Protein AF-A0ABC9WXP1-F1 (afdb_monomer)

Mean predicted aligned error: 9.61 Å

Foldseek 3Di:
DDDDPVSLVVVLVVVVVVPPPPPPPPVPDPPPPPPDDDDPDPPDQDQQDLVVQLVLLLPDDQVDDAWPVRDGSVVSNVCSVVVSVVLSVQLSVCSVVVDHPPLQVDWDWDWAAADDDPSDSVRTDTDTRGHPSSVSSD

Structure (mmCIF, N/CA/C/O backbone):
data_AF-A0ABC9WXP1-F1
#
_entry.id   AF-A0ABC9WXP1-F1
#
loop_
_atom_site.group_PDB
_atom_site.id
_atom_site.type_symbol
_atom_site.label_atom_id
_atom_site.label_alt_id
_atom_site.label_comp_id
_atom_site.label_asym_id
_atom_site.label_entity_id
_atom_site.label_seq_id
_atom_site.pdbx_PDB_ins_code
_atom_site.Cartn_x
_atom_site.Cartn_y
_atom_site.Cartn_z
_atom_site.occupancy
_atom_site.B_iso_or_equiv
_atom_site.auth_seq_id
_atom_site.auth_comp_id
_atom_site.auth_asym_id
_atom_site.auth_atom_id
_atom_site.pdbx_PDB_model_num
ATOM 1 N N . MET A 1 1 ? 14.759 -2.117 -29.543 1.00 69.38 1 MET A N 1
ATOM 2 C CA . MET A 1 1 ? 14.359 -1.109 -28.537 1.00 69.38 1 MET A CA 1
ATOM 3 C C . MET A 1 1 ? 12.845 -1.112 -28.439 1.00 69.38 1 MET A C 1
ATOM 5 O O . MET A 1 1 ? 12.204 -1.146 -29.482 1.00 69.38 1 MET A O 1
ATOM 9 N N . ALA A 1 2 ? 12.292 -1.128 -27.226 1.00 79.56 2 ALA A N 1
ATOM 10 C CA . ALA A 1 2 ? 10.856 -0.956 -27.013 1.00 79.56 2 ALA A CA 1
ATOM 11 C C . ALA A 1 2 ? 10.477 0.493 -27.334 1.00 79.56 2 ALA A C 1
ATOM 13 O O . ALA A 1 2 ? 11.119 1.422 -26.844 1.00 79.56 2 ALA A O 1
ATOM 14 N N . THR A 1 3 ? 9.464 0.697 -28.171 1.00 85.56 3 THR A N 1
ATOM 15 C CA . THR A 1 3 ? 9.102 2.048 -28.640 1.00 85.56 3 THR A CA 1
ATOM 16 C C . THR A 1 3 ? 7.767 2.500 -28.070 1.00 85.56 3 THR A C 1
ATOM 18 O O . THR A 1 3 ? 7.613 3.676 -27.731 1.00 85.56 3 THR A O 1
ATOM 21 N N . LYS A 1 4 ? 6.842 1.558 -27.863 1.00 92.94 4 LYS A N 1
ATOM 22 C CA . LYS A 1 4 ? 5.536 1.803 -27.245 1.00 92.94 4 LYS A CA 1
ATOM 23 C C . LYS A 1 4 ? 5.612 1.668 -25.729 1.00 92.94 4 LYS A C 1
ATOM 25 O O . LYS A 1 4 ? 6.386 0.871 -25.203 1.00 92.94 4 LYS A O 1
ATOM 30 N N . ASP A 1 5 ? 4.763 2.399 -25.019 1.00 90.94 5 ASP A N 1
ATOM 31 C CA . ASP A 1 5 ? 4.813 2.425 -23.554 1.00 90.94 5 ASP A CA 1
ATOM 32 C C . ASP A 1 5 ? 4.462 1.074 -22.917 1.00 90.94 5 ASP A C 1
ATOM 34 O O . ASP A 1 5 ? 5.105 0.678 -21.949 1.00 90.94 5 ASP A O 1
ATOM 38 N N . GLY A 1 6 ? 3.540 0.309 -23.514 1.00 91.19 6 GLY A N 1
ATOM 39 C CA . GLY A 1 6 ? 3.246 -1.060 -23.072 1.00 91.19 6 GLY A CA 1
ATOM 40 C C . GLY A 1 6 ? 4.444 -2.009 -23.208 1.00 91.19 6 GLY A C 1
ATOM 41 O O . GLY A 1 6 ? 4.722 -2.789 -22.304 1.00 91.19 6 GLY A O 1
ATOM 42 N N . GLU A 1 7 ? 5.215 -1.893 -24.293 1.00 93.06 7 GLU A N 1
ATOM 43 C CA . GLU A 1 7 ? 6.431 -2.697 -24.494 1.00 93.06 7 GLU A CA 1
ATOM 44 C C . GLU A 1 7 ? 7.500 -2.345 -23.450 1.00 93.06 7 GLU A C 1
ATOM 46 O O . GLU A 1 7 ? 8.136 -3.232 -22.886 1.00 93.06 7 GLU A O 1
ATOM 51 N N . LYS A 1 8 ? 7.675 -1.049 -23.152 1.00 92.19 8 LYS A N 1
ATOM 52 C CA . LYS A 1 8 ? 8.607 -0.585 -22.111 1.00 92.19 8 LYS A CA 1
ATOM 53 C C . LYS A 1 8 ? 8.201 -1.102 -20.729 1.00 92.19 8 LYS A C 1
ATOM 55 O O . LYS A 1 8 ? 9.066 -1.531 -19.966 1.00 92.19 8 LYS A O 1
ATOM 60 N N . ALA A 1 9 ? 6.904 -1.074 -20.415 1.00 92.88 9 ALA A N 1
ATOM 61 C CA . ALA A 1 9 ? 6.373 -1.577 -19.152 1.00 92.88 9 ALA A CA 1
ATOM 62 C C . ALA A 1 9 ? 6.655 -3.077 -18.976 1.00 92.88 9 ALA A C 1
ATOM 64 O O . ALA A 1 9 ? 7.127 -3.480 -17.915 1.00 92.88 9 ALA A O 1
ATOM 65 N N . GLU A 1 10 ? 6.454 -3.888 -20.019 1.00 94.44 10 GLU A N 1
ATOM 66 C CA . GLU A 1 10 ? 6.755 -5.324 -19.969 1.00 94.44 10 GLU A CA 1
ATOM 67 C C . GLU A 1 10 ? 8.259 -5.605 -19.818 1.00 94.44 10 GLU A C 1
ATOM 69 O O . GLU A 1 10 ? 8.634 -6.470 -19.028 1.00 94.44 10 GLU A O 1
ATOM 74 N N . VAL A 1 11 ? 9.136 -4.840 -20.483 1.00 94.88 11 VAL A N 1
ATOM 75 C CA . VAL A 1 11 ? 10.597 -4.959 -20.296 1.00 94.88 11 VAL A CA 1
ATOM 76 C C . VAL A 1 11 ? 11.000 -4.666 -18.847 1.00 94.88 11 VAL A C 1
ATOM 78 O O . VAL A 1 11 ? 11.749 -5.436 -18.245 1.00 94.88 11 VAL A O 1
ATOM 81 N N . LEU A 1 12 ? 10.487 -3.578 -18.265 1.00 94.19 12 LEU A N 1
ATOM 82 C CA . LEU A 1 12 ? 10.774 -3.205 -16.876 1.00 94.19 12 LEU A CA 1
ATOM 83 C C . LEU A 1 12 ? 10.226 -4.236 -15.885 1.00 94.19 12 LEU A C 1
ATOM 85 O O . LEU A 1 12 ? 10.931 -4.634 -14.961 1.00 94.19 12 LEU A O 1
ATOM 89 N N . LYS A 1 13 ? 8.995 -4.708 -16.101 1.00 93.38 13 LYS A N 1
ATOM 90 C CA . LYS A 1 13 ? 8.356 -5.756 -15.298 1.00 93.38 13 LYS A CA 1
ATOM 91 C C . LYS A 1 13 ? 9.164 -7.051 -15.319 1.00 93.38 13 LYS A C 1
ATOM 93 O O . LYS A 1 13 ? 9.453 -7.592 -14.254 1.00 93.38 13 LYS A O 1
ATOM 98 N N . ALA A 1 14 ? 9.562 -7.523 -16.501 1.00 93.88 14 ALA A N 1
ATOM 99 C CA . ALA A 1 14 ? 10.378 -8.726 -16.643 1.00 93.88 14 ALA A CA 1
ATOM 100 C C . ALA A 1 14 ? 11.733 -8.574 -15.935 1.00 93.88 14 ALA A C 1
ATOM 102 O O . ALA A 1 14 ? 12.146 -9.463 -15.191 1.00 93.88 14 ALA A O 1
ATOM 103 N N . PHE A 1 15 ? 12.394 -7.424 -16.099 1.00 93.88 15 PHE A N 1
ATOM 104 C CA . PHE A 1 15 ? 13.663 -7.149 -15.432 1.00 93.88 15 PHE A CA 1
ATOM 105 C C . PHE A 1 15 ? 13.524 -7.121 -13.904 1.00 93.88 15 PHE A C 1
ATOM 107 O O . PHE A 1 15 ? 14.261 -7.826 -13.217 1.00 93.88 15 PHE A O 1
ATOM 114 N N . PHE A 1 16 ? 12.557 -6.373 -13.360 1.00 92.88 16 PHE A N 1
ATOM 115 C CA . PHE A 1 16 ? 12.322 -6.310 -11.915 1.00 92.88 16 PHE A CA 1
ATOM 116 C C . PHE A 1 16 ? 11.982 -7.674 -11.320 1.00 92.88 16 PHE A C 1
ATOM 118 O O . PHE A 1 16 ? 12.489 -7.999 -10.250 1.00 92.88 16 PHE A O 1
ATOM 125 N N . ALA A 1 17 ? 11.191 -8.489 -12.022 1.00 91.38 17 ALA A N 1
ATOM 126 C CA . ALA A 1 17 ? 10.914 -9.857 -11.601 1.00 91.38 17 ALA A CA 1
ATOM 127 C C . ALA A 1 17 ? 12.183 -10.728 -11.595 1.00 91.38 17 ALA A C 1
ATOM 129 O O . ALA A 1 17 ? 12.375 -11.506 -10.669 1.00 91.38 17 ALA A O 1
ATOM 130 N N . SER A 1 18 ? 13.070 -10.574 -12.586 1.00 92.00 18 SER A N 1
ATOM 131 C CA . SER A 1 18 ? 14.296 -11.382 -12.695 1.00 92.00 18 SER A CA 1
ATOM 132 C C . SER A 1 18 ? 15.330 -11.112 -11.597 1.00 92.00 18 SER A C 1
ATOM 134 O O . SER A 1 18 ? 16.071 -12.015 -11.222 1.00 92.00 18 SER A O 1
ATOM 136 N N . VAL A 1 19 ? 15.381 -9.881 -11.074 1.00 87.81 19 VAL A N 1
ATOM 137 C CA . VAL A 1 19 ? 16.312 -9.495 -9.997 1.00 87.81 19 VAL A CA 1
ATOM 138 C C . VAL A 1 19 ? 15.716 -9.689 -8.604 1.00 87.81 19 VAL A C 1
ATOM 140 O O . VAL A 1 19 ? 16.415 -9.526 -7.603 1.00 87.81 19 VAL A O 1
ATOM 143 N N . PHE A 1 20 ? 14.426 -10.018 -8.520 1.00 82.81 20 PHE A N 1
ATOM 144 C CA . PHE A 1 20 ? 13.778 -10.352 -7.265 1.00 82.81 20 PHE A CA 1
ATOM 145 C C . PHE A 1 20 ? 14.071 -11.820 -6.943 1.00 82.81 20 PHE A C 1
ATOM 147 O O . PHE A 1 20 ? 13.577 -12.724 -7.613 1.00 82.81 20 PHE A O 1
ATOM 154 N N . ASN A 1 21 ? 14.897 -12.074 -5.927 1.00 73.31 21 ASN A N 1
ATOM 155 C CA . ASN A 1 21 ? 15.199 -13.441 -5.508 1.00 73.31 21 ASN A CA 1
ATOM 156 C C . ASN A 1 21 ? 13.927 -14.110 -4.969 1.00 73.31 21 ASN A C 1
ATOM 158 O O . ASN A 1 21 ? 13.510 -13.860 -3.842 1.00 73.31 21 ASN A O 1
ATOM 162 N N . SER A 1 22 ? 13.345 -15.010 -5.757 1.00 59.06 22 SER A N 1
ATOM 163 C CA . SER A 1 22 ? 12.202 -15.854 -5.393 1.00 59.06 22 SER A CA 1
ATOM 164 C C . SER A 1 22 ? 12.571 -17.007 -4.453 1.00 59.06 22 SER A C 1
ATOM 166 O O . SER A 1 22 ? 11.847 -17.998 -4.386 1.00 59.06 22 SER A O 1
ATOM 168 N N . GLN A 1 23 ? 13.677 -16.905 -3.704 1.00 51.69 23 GLN A N 1
ATOM 169 C CA . GLN A 1 23 ? 14.004 -17.871 -2.654 1.00 51.69 23 GLN A CA 1
ATOM 170 C C . GLN A 1 23 ? 13.063 -17.673 -1.460 1.00 51.69 23 GLN A C 1
ATOM 172 O O . GLN A 1 23 ? 13.449 -17.236 -0.384 1.00 51.69 23 GLN A O 1
ATOM 177 N N . THR A 1 24 ? 11.802 -18.042 -1.651 1.00 49.03 24 THR A N 1
ATOM 178 C CA . THR A 1 24 ? 10.893 -18.451 -0.591 1.00 49.03 24 THR A CA 1
ATOM 179 C C . THR A 1 24 ? 11.191 -19.911 -0.259 1.00 49.03 24 THR A C 1
ATOM 181 O O . THR A 1 24 ? 10.334 -20.778 -0.391 1.00 49.03 24 THR A O 1
ATOM 184 N N . SER A 1 25 ? 12.416 -20.225 0.160 1.00 38.72 25 SER A N 1
ATOM 185 C CA . SER A 1 25 ? 12.544 -21.292 1.143 1.00 38.72 25 SER A CA 1
ATOM 186 C C . SER A 1 25 ? 12.268 -20.624 2.479 1.00 38.72 25 SER A C 1
ATOM 188 O O . SER A 1 25 ? 13.180 -20.135 3.144 1.00 38.72 25 SER A O 1
ATOM 190 N N . CYS A 1 26 ? 10.994 -20.557 2.864 1.00 42.50 26 CYS A N 1
ATOM 191 C CA . CYS A 1 26 ? 10.694 -20.572 4.286 1.00 42.50 26 CYS A CA 1
ATOM 192 C C . CYS A 1 26 ? 11.459 -21.780 4.848 1.00 42.50 26 CYS A C 1
ATOM 194 O O . CYS A 1 26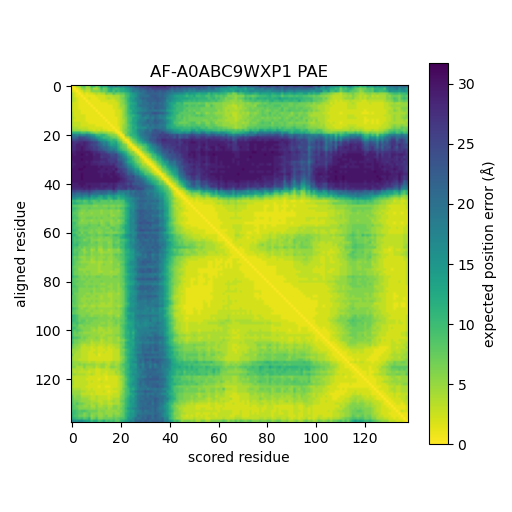 ? 11.283 -22.877 4.309 1.00 42.50 26 CYS A O 1
ATOM 196 N N . PRO A 1 27 ? 12.344 -21.634 5.848 1.00 39.22 27 PRO A N 1
ATOM 197 C CA . PRO A 1 27 ? 12.839 -22.798 6.557 1.00 39.22 27 PRO A CA 1
ATOM 198 C C . PRO A 1 27 ? 11.610 -23.533 7.089 1.00 39.22 27 PRO A C 1
ATOM 200 O O . PRO A 1 27 ? 10.873 -23.007 7.924 1.00 39.22 27 PRO A O 1
ATOM 203 N N . GLN A 1 28 ? 11.334 -24.709 6.533 1.00 44.94 28 GLN A N 1
ATOM 204 C CA . GLN A 1 28 ? 10.295 -25.591 7.027 1.00 44.94 28 GLN A CA 1
ATOM 205 C C . GLN A 1 28 ? 10.685 -25.950 8.467 1.00 44.94 28 GLN A C 1
ATOM 207 O O . GLN A 1 28 ? 11.641 -26.688 8.679 1.00 44.94 28 GLN A O 1
ATOM 212 N N . GLY A 1 29 ? 9.981 -25.379 9.446 1.00 45.44 29 GLY A N 1
ATOM 213 C CA . GLY A 1 29 ? 10.063 -25.768 10.851 1.00 45.44 29 GLY A CA 1
ATOM 214 C C . GLY A 1 29 ? 11.404 -25.500 11.536 1.00 45.44 29 GLY A C 1
ATOM 215 O O . GLY A 1 29 ? 12.177 -26.421 11.778 1.00 45.44 29 GLY A O 1
ATOM 216 N N . ILE A 1 30 ? 11.618 -24.270 12.003 1.00 38.56 30 ILE A N 1
ATOM 217 C CA . ILE A 1 30 ? 12.305 -24.122 13.290 1.00 38.56 30 ILE A CA 1
ATOM 218 C C . ILE A 1 30 ? 11.228 -24.374 14.347 1.00 38.56 30 ILE A C 1
ATOM 220 O O . ILE A 1 30 ? 10.378 -23.519 14.582 1.00 38.56 30 ILE A O 1
ATOM 224 N N . GLN A 1 31 ? 11.222 -25.579 14.925 1.00 43.88 31 GLN A N 1
ATOM 225 C CA . GLN A 1 31 ? 10.600 -25.807 16.232 1.00 43.88 31 GLN A CA 1
ATOM 226 C C . GLN A 1 31 ? 11.166 -24.737 17.177 1.00 43.88 31 GLN A C 1
ATOM 228 O O . GLN A 1 31 ? 12.395 -24.659 17.300 1.00 43.88 31 GLN A O 1
ATOM 233 N N . PRO A 1 32 ? 10.336 -23.873 17.787 1.00 47.88 32 PRO A N 1
ATOM 234 C CA . PRO A 1 32 ? 10.827 -22.942 18.789 1.00 47.88 32 PRO A CA 1
ATOM 235 C C . PRO A 1 32 ? 11.544 -23.744 19.883 1.00 47.88 32 PRO A C 1
ATOM 237 O O . PRO A 1 32 ? 11.026 -24.793 20.276 1.00 47.88 32 PRO A O 1
ATOM 240 N N . PRO A 1 33 ? 12.716 -23.302 20.375 1.00 44.28 33 PRO A N 1
ATOM 241 C CA . PRO A 1 33 ? 13.298 -23.893 21.568 1.00 44.28 33 PRO A CA 1
ATOM 242 C C . PRO A 1 33 ? 12.244 -23.860 22.670 1.00 44.28 33 PRO A C 1
ATOM 244 O O . PRO A 1 33 ? 11.598 -22.831 22.877 1.00 44.28 33 PRO A O 1
ATOM 247 N N . GLU A 1 34 ? 12.054 -24.990 23.337 1.00 47.44 34 GLU A N 1
ATOM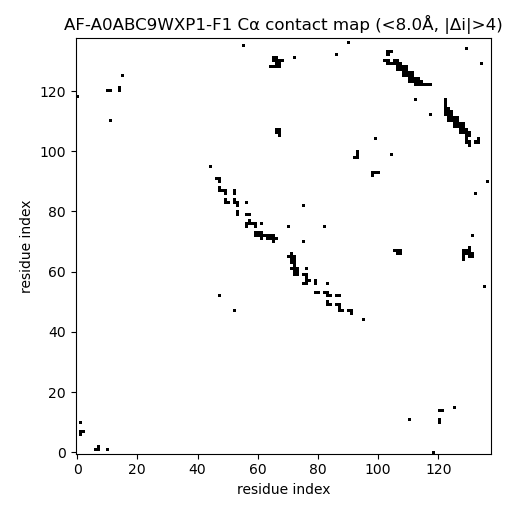 248 C CA . GLU A 1 34 ? 11.201 -25.116 24.510 1.00 47.44 34 GLU A CA 1
ATOM 249 C C . GLU A 1 34 ? 11.813 -24.226 25.604 1.00 47.44 34 GLU A C 1
ATOM 251 O O . GLU A 1 34 ? 12.758 -24.604 26.294 1.00 47.44 34 GLU A O 1
ATOM 256 N N . LEU A 1 35 ? 11.376 -22.965 25.657 1.00 51.19 35 LEU A N 1
ATOM 257 C CA . LEU A 1 35 ? 11.824 -22.011 26.660 1.00 51.19 35 LEU A CA 1
ATOM 258 C C . LEU A 1 35 ? 11.045 -22.296 27.936 1.00 51.19 35 LEU A C 1
ATOM 260 O O . LEU A 1 35 ? 9.828 -22.120 27.990 1.00 51.19 35 LEU A O 1
ATOM 264 N N . GLU A 1 36 ? 11.776 -22.781 28.935 1.00 47.28 36 GLU A N 1
ATOM 265 C CA . GLU A 1 36 ? 11.270 -23.050 30.271 1.00 47.28 36 GLU A CA 1
ATOM 266 C C . GLU A 1 36 ? 10.517 -21.837 30.839 1.00 47.28 36 GLU A C 1
ATOM 268 O O . GLU A 1 36 ? 10.982 -20.696 30.804 1.00 47.28 36 GLU A O 1
ATOM 273 N N . ASP A 1 37 ? 9.338 -22.145 31.373 1.00 51.91 37 ASP A N 1
ATOM 274 C CA . ASP A 1 37 ? 8.350 -21.268 31.993 1.00 51.91 37 ASP A CA 1
ATOM 275 C C . ASP A 1 37 ? 8.940 -20.516 33.195 1.00 51.91 37 ASP A C 1
ATOM 277 O O . ASP A 1 37 ? 8.938 -21.018 34.321 1.00 51.91 37 ASP A O 1
ATOM 281 N N . ARG A 1 38 ? 9.467 -19.308 32.965 1.00 55.84 38 ARG A N 1
ATOM 282 C CA . ARG A 1 38 ? 9.700 -18.306 34.013 1.00 55.84 38 ARG A CA 1
ATOM 283 C C . ARG A 1 38 ? 9.279 -16.921 33.506 1.00 55.84 38 ARG A C 1
ATOM 285 O O . ARG A 1 38 ? 9.849 -16.416 32.547 1.00 55.84 38 ARG A O 1
ATOM 292 N N . ASP A 1 39 ? 8.275 -16.358 34.186 1.00 49.91 39 ASP A N 1
ATOM 293 C CA . ASP A 1 39 ? 7.558 -15.081 33.976 1.00 49.91 39 ASP A CA 1
ATOM 294 C C . ASP A 1 39 ? 6.420 -15.064 32.934 1.00 49.91 39 ASP A C 1
ATOM 296 O O . ASP A 1 39 ? 6.484 -14.478 31.854 1.00 49.91 39 ASP A O 1
ATOM 300 N N . ARG A 1 40 ? 5.288 -15.663 33.325 1.00 56.59 40 ARG A N 1
ATOM 301 C CA . ARG A 1 40 ? 4.063 -15.841 32.524 1.00 56.59 40 ARG A CA 1
ATOM 302 C C . ARG A 1 40 ? 3.123 -14.622 32.458 1.00 56.59 40 ARG A C 1
ATOM 304 O O . ARG A 1 40 ? 1.976 -14.772 32.047 1.00 56.59 40 ARG A O 1
ATOM 311 N N . GLU A 1 41 ? 3.567 -13.420 32.832 1.00 56.91 41 GLU A N 1
ATOM 312 C CA . GLU A 1 41 ? 2.670 -12.255 32.987 1.00 56.91 41 GLU A CA 1
ATOM 313 C C . GLU A 1 41 ? 2.857 -11.131 31.944 1.00 56.91 41 GLU A C 1
ATOM 315 O O . GLU A 1 41 ? 2.151 -10.128 31.992 1.00 56.91 41 GLU A O 1
ATOM 320 N N . GLN A 1 42 ? 3.738 -11.297 30.945 1.00 58.91 42 GLN A N 1
ATOM 321 C CA . GLN A 1 42 ? 4.018 -10.245 29.943 1.00 58.91 42 GLN A CA 1
ATOM 322 C C . GLN A 1 42 ? 3.670 -10.565 28.479 1.00 58.91 42 GLN A C 1
ATOM 324 O O . GLN A 1 42 ? 3.817 -9.697 27.625 1.00 58.91 42 GLN A O 1
ATOM 329 N N . ASN A 1 43 ? 3.107 -11.733 28.162 1.00 64.31 43 ASN A N 1
ATOM 330 C CA . ASN A 1 43 ? 2.751 -12.087 26.776 1.00 64.31 43 ASN A CA 1
ATOM 331 C C . ASN A 1 43 ? 1.267 -11.856 26.445 1.00 64.31 43 ASN A C 1
ATOM 333 O O . ASN A 1 43 ? 0.628 -12.700 25.815 1.00 64.31 43 ASN A O 1
ATOM 337 N N . LYS A 1 44 ? 0.681 -10.727 26.865 1.00 72.62 44 LYS A N 1
ATOM 338 C CA . LYS A 1 44 ? -0.627 -10.332 26.323 1.00 72.62 44 LYS A CA 1
ATOM 339 C C . LYS A 1 44 ? -0.399 -9.667 24.962 1.00 72.62 44 LYS A C 1
ATOM 341 O O . LYS A 1 44 ? 0.383 -8.717 24.903 1.00 72.62 44 LYS A O 1
ATOM 346 N N . PRO A 1 45 ? -1.060 -10.118 23.879 1.00 72.44 45 PRO A N 1
ATOM 347 C CA . PRO A 1 45 ? -0.944 -9.444 22.597 1.00 72.44 45 PRO A CA 1
ATOM 348 C C . PRO A 1 45 ? -1.369 -7.974 22.746 1.00 72.44 45 PRO A C 1
ATOM 350 O O . PRO A 1 45 ? -2.344 -7.694 23.458 1.00 72.44 45 PRO A O 1
ATOM 353 N N . PRO A 1 46 ? -0.640 -7.035 22.115 1.00 83.88 46 PRO A N 1
ATOM 354 C CA . PRO A 1 46 ? -0.996 -5.628 22.146 1.00 83.88 46 PRO A CA 1
ATOM 355 C C . PRO A 1 46 ? -2.426 -5.448 21.638 1.00 83.88 46 PRO A C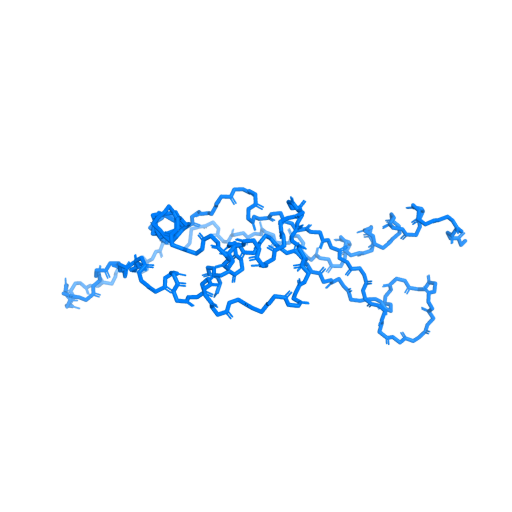 1
ATOM 357 O O . PRO A 1 46 ? -2.845 -6.091 20.672 1.00 83.88 46 PRO A O 1
ATOM 360 N N . ILE A 1 47 ? -3.172 -4.581 22.323 1.00 93.00 47 ILE A N 1
ATOM 361 C CA . ILE A 1 47 ? -4.518 -4.191 21.912 1.00 93.00 47 ILE A CA 1
ATOM 362 C C . ILE A 1 47 ? -4.386 -2.943 21.050 1.00 93.00 47 ILE A C 1
ATOM 364 O O . ILE A 1 47 ? -3.997 -1.885 21.549 1.00 93.00 47 ILE A O 1
ATOM 368 N N . ILE A 1 48 ? -4.732 -3.061 19.774 1.00 94.56 48 ILE A N 1
ATOM 369 C CA . ILE A 1 48 ? -4.742 -1.938 18.840 1.00 94.56 48 ILE A CA 1
ATOM 370 C C . ILE A 1 48 ? -5.965 -1.071 19.145 1.00 94.56 48 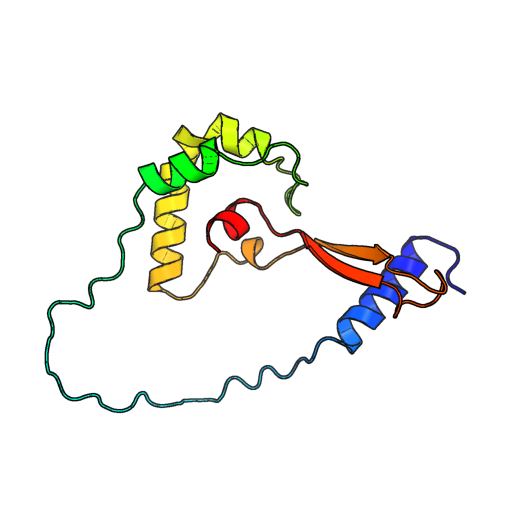ILE A C 1
ATOM 372 O O . ILE A 1 48 ? -7.103 -1.471 18.911 1.00 94.56 48 ILE A O 1
ATOM 376 N N . GLN A 1 49 ? -5.713 0.111 19.709 1.00 96.12 49 GLN A N 1
ATOM 377 C CA . GLN A 1 49 ? -6.753 1.068 20.086 1.00 96.12 49 GLN A CA 1
ATOM 378 C C . GLN A 1 49 ? -7.326 1.766 18.848 1.00 96.12 49 GLN A C 1
ATOM 380 O O . GLN A 1 49 ? -6.581 2.174 17.952 1.00 96.12 49 GLN A O 1
ATOM 385 N N . GLU A 1 50 ? -8.644 1.950 18.820 1.00 97.06 50 GLU A N 1
ATOM 386 C CA . GLU A 1 50 ? -9.343 2.691 17.766 1.00 97.06 50 GLU A CA 1
ATOM 387 C C . GLU A 1 50 ? -8.825 4.130 17.662 1.00 97.06 50 GLU A C 1
ATOM 389 O O . GLU A 1 50 ? -8.554 4.619 16.567 1.00 97.06 50 GLU A O 1
ATOM 394 N N . GLU A 1 51 ? -8.579 4.775 18.800 1.00 97.25 51 GLU A N 1
ATOM 395 C CA . GLU A 1 51 ? -8.071 6.141 18.889 1.00 97.25 51 GLU A CA 1
ATOM 396 C C . GLU A 1 51 ? -6.674 6.265 18.274 1.00 97.25 51 GLU A C 1
ATOM 398 O O . GLU A 1 51 ? -6.352 7.276 17.651 1.00 97.25 51 GLU A O 1
ATOM 403 N N . ALA A 1 52 ? -5.830 5.237 18.409 1.00 95.94 52 ALA A N 1
ATOM 404 C CA . ALA A 1 52 ? -4.510 5.230 17.784 1.00 95.94 52 ALA A CA 1
ATOM 405 C C . ALA A 1 52 ? -4.631 5.189 16.253 1.00 95.94 52 ALA A C 1
ATOM 407 O O . ALA A 1 52 ? -3.959 5.951 15.555 1.00 95.94 52 ALA A O 1
ATOM 408 N N . VAL A 1 53 ? -5.536 4.356 15.731 1.00 97.12 53 VAL A N 1
ATOM 409 C CA . VAL A 1 53 ? -5.814 4.273 14.292 1.00 97.12 53 VAL A CA 1
ATOM 410 C C . VAL A 1 53 ? -6.421 5.575 13.771 1.00 97.12 53 VAL A C 1
ATOM 412 O O . VAL A 1 53 ? -5.970 6.084 12.745 1.00 97.12 53 VAL A O 1
ATOM 415 N N . ASN A 1 54 ? -7.388 6.153 14.488 1.00 97.88 54 ASN A N 1
ATOM 416 C CA . ASN A 1 54 ? -7.979 7.443 14.142 1.00 97.88 54 ASN A CA 1
ATOM 417 C C . ASN A 1 54 ? -6.914 8.544 14.064 1.00 97.88 54 ASN A C 1
ATOM 419 O O . ASN A 1 54 ? -6.839 9.258 13.067 1.00 97.88 54 ASN A O 1
ATOM 423 N N . ASN A 1 55 ? -6.036 8.633 15.067 1.00 97.19 55 ASN A N 1
ATOM 424 C CA . ASN A 1 55 ? -4.951 9.610 15.082 1.00 97.19 55 ASN A CA 1
ATOM 425 C C . ASN A 1 55 ? -4.025 9.453 13.869 1.00 97.19 55 ASN A C 1
ATOM 427 O O . ASN A 1 55 ? -3.669 10.455 13.246 1.00 97.19 55 ASN A O 1
ATOM 431 N N . LEU A 1 56 ? -3.668 8.221 13.491 1.00 96.50 56 LEU A N 1
ATOM 432 C CA . LEU A 1 56 ? -2.864 7.961 12.292 1.00 96.50 56 LEU A CA 1
ATOM 433 C C . LEU A 1 56 ? -3.590 8.390 11.008 1.00 96.50 56 LEU A C 1
ATOM 435 O O . LEU A 1 56 ? -2.975 9.021 10.148 1.00 96.50 56 LEU A O 1
ATOM 439 N N . LEU A 1 57 ? -4.892 8.108 10.893 1.00 97.12 57 LEU A N 1
ATOM 440 C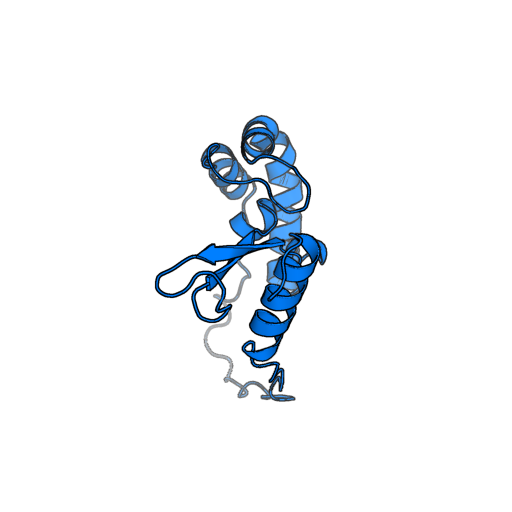 CA . LEU A 1 57 ? -5.721 8.529 9.757 1.00 97.12 57 LEU A CA 1
ATOM 441 C C . LEU A 1 57 ? -5.817 10.059 9.656 1.00 97.12 57 LEU A C 1
ATOM 443 O O . LEU A 1 57 ? -5.617 10.622 8.578 1.00 97.12 57 LEU A O 1
ATOM 447 N N . CYS A 1 58 ? -6.047 10.741 10.780 1.00 96.94 58 CYS A N 1
ATOM 448 C CA . CYS A 1 58 ? -6.130 12.199 10.872 1.00 96.94 58 CYS A CA 1
ATOM 449 C C . CYS A 1 58 ? -4.827 12.898 10.450 1.00 96.94 58 CYS A C 1
ATOM 451 O O . CYS A 1 58 ? -4.866 13.988 9.878 1.00 96.94 58 CYS A O 1
ATOM 453 N N . HIS A 1 59 ? -3.675 12.259 10.671 1.00 95.56 59 HIS A N 1
ATOM 454 C CA . HIS A 1 59 ? -2.355 12.793 10.323 1.00 95.56 59 HIS A CA 1
ATOM 455 C C . HIS A 1 59 ? -1.807 12.270 8.986 1.00 95.56 59 HIS A C 1
ATOM 457 O O . HIS A 1 59 ? -0.632 12.483 8.676 1.00 95.56 59 HIS A O 1
ATOM 463 N N . LEU A 1 60 ? -2.639 11.622 8.161 1.00 94.81 60 LEU A N 1
ATOM 464 C CA . LEU A 1 60 ? -2.230 11.205 6.823 1.00 94.81 60 LEU A CA 1
ATOM 465 C C . LEU A 1 60 ? -1.785 12.402 5.971 1.00 94.81 60 LEU A C 1
ATOM 467 O O . LEU A 1 60 ? -2.497 13.401 5.815 1.00 94.81 60 LEU A O 1
ATOM 471 N N . ASP A 1 61 ? -0.615 12.254 5.348 1.00 93.81 61 ASP A N 1
ATOM 472 C CA . ASP A 1 61 ? -0.121 13.182 4.334 1.00 93.81 61 ASP A CA 1
ATOM 473 C C . ASP A 1 61 ? -0.990 13.072 3.072 1.00 93.81 61 ASP A C 1
ATOM 475 O O . ASP A 1 61 ? -0.905 12.121 2.289 1.00 93.81 61 ASP A O 1
ATOM 479 N N . THR A 1 62 ? -1.835 14.079 2.864 1.00 93.88 62 THR A N 1
ATOM 480 C CA . THR A 1 62 ? -2.756 14.144 1.727 1.00 93.88 62 THR A CA 1
ATOM 481 C C . THR A 1 62 ? -2.105 14.498 0.406 1.00 93.88 62 THR A C 1
ATOM 483 O O . THR A 1 62 ? -2.811 14.591 -0.587 1.00 93.88 62 THR A O 1
ATOM 486 N N . HIS A 1 63 ? -0.793 14.695 0.355 1.00 92.88 63 HIS A N 1
ATOM 487 C CA . HIS A 1 63 ? -0.071 14.865 -0.902 1.00 92.88 63 HIS A CA 1
ATOM 488 C C . HIS A 1 63 ? 0.580 13.561 -1.385 1.00 92.88 63 HIS A C 1
ATOM 490 O O . HIS A 1 63 ? 1.255 13.556 -2.416 1.00 92.88 63 HIS A O 1
ATOM 496 N N . LYS A 1 64 ? 0.383 12.440 -0.673 1.00 89.81 64 LYS A N 1
ATOM 497 C CA . LYS A 1 64 ? 0.836 11.119 -1.125 1.00 89.81 64 LYS A CA 1
ATOM 498 C C . LYS A 1 64 ? -0.039 10.561 -2.247 1.00 89.81 64 LYS A C 1
ATOM 500 O O . LYS A 1 64 ? -1.225 10.856 -2.358 1.00 89.81 64 LYS A O 1
ATOM 505 N N . SER A 1 65 ? 0.574 9.699 -3.054 1.00 88.56 65 SER A N 1
ATOM 506 C CA . SER A 1 65 ? -0.093 8.955 -4.119 1.00 88.56 65 SER A CA 1
ATOM 507 C C . SER A 1 65 ? -1.183 8.028 -3.577 1.00 88.56 65 SER A C 1
ATOM 509 O O . SER A 1 65 ? -1.055 7.475 -2.484 1.00 88.56 65 SER A O 1
ATOM 511 N N . MET A 1 66 ? -2.230 7.837 -4.379 1.00 91.12 66 MET A N 1
ATOM 512 C CA . MET A 1 66 ? -3.250 6.810 -4.159 1.00 91.12 66 MET A CA 1
ATOM 513 C C . MET A 1 66 ? -2.670 5.402 -4.327 1.00 91.12 66 MET A C 1
ATOM 515 O O . MET A 1 66 ? -1.704 5.200 -5.072 1.00 91.12 66 MET A O 1
ATOM 519 N N . GLY A 1 67 ? -3.273 4.442 -3.629 1.00 87.75 67 GLY A N 1
ATOM 520 C CA . GLY A 1 67 ? -2.969 3.031 -3.814 1.00 87.75 67 GLY A CA 1
ATOM 521 C C . GLY A 1 67 ? -3.581 2.470 -5.107 1.00 87.75 67 GLY A C 1
ATOM 522 O O . GLY A 1 67 ? -4.205 3.201 -5.882 1.00 87.75 67 GLY A O 1
ATOM 523 N N . PRO A 1 68 ? -3.434 1.156 -5.346 1.00 87.88 68 PRO A N 1
ATOM 524 C CA . PRO A 1 68 ? -4.042 0.468 -6.490 1.00 87.88 68 PRO A CA 1
ATOM 525 C C . PRO A 1 68 ? -5.578 0.524 -6.529 1.00 87.88 68 PRO A C 1
ATOM 527 O O . PRO A 1 68 ? -6.165 0.293 -7.580 1.00 87.88 68 PRO A O 1
ATOM 530 N N . ASP A 1 69 ? -6.222 0.825 -5.399 1.00 89.50 69 ASP A N 1
ATOM 531 C CA . ASP A 1 69 ? -7.671 1.010 -5.263 1.00 89.50 69 ASP A CA 1
ATOM 532 C C . ASP A 1 69 ? -8.171 2.371 -5.775 1.00 89.50 69 ASP A C 1
ATOM 534 O O . ASP A 1 69 ? -9.377 2.596 -5.850 1.00 89.50 69 ASP A O 1
ATOM 538 N N . GLY A 1 70 ? -7.263 3.293 -6.110 1.00 89.44 70 GLY A N 1
ATOM 539 C CA . GLY A 1 70 ? -7.608 4.649 -6.530 1.00 89.44 70 GLY A CA 1
ATOM 540 C C . GLY A 1 70 ? -8.113 5.545 -5.394 1.00 89.44 70 GLY A C 1
ATOM 541 O O . GLY A 1 70 ? -8.534 6.675 -5.653 1.00 89.44 70 GLY A O 1
ATOM 542 N N . ILE A 1 71 ? -8.056 5.091 -4.137 1.00 92.06 71 ILE A N 1
ATOM 543 C CA . ILE A 1 71 ? -8.514 5.876 -2.991 1.00 92.06 71 ILE A CA 1
ATOM 544 C C . ILE A 1 71 ? -7.390 6.813 -2.560 1.00 92.06 71 ILE A C 1
ATOM 546 O O . ILE A 1 71 ? -6.286 6.410 -2.185 1.00 92.06 71 ILE A O 1
ATOM 550 N N . HIS A 1 72 ? -7.671 8.109 -2.621 1.00 94.00 72 HIS A N 1
ATOM 551 C CA . HIS A 1 72 ? -6.713 9.128 -2.225 1.00 94.00 72 HIS A CA 1
ATOM 552 C C . HIS A 1 72 ? -6.604 9.210 -0.688 1.00 94.00 72 HIS A C 1
ATOM 554 O O . HIS A 1 72 ? -7.641 9.183 -0.020 1.00 94.00 72 HIS A O 1
ATOM 560 N N . PRO A 1 73 ? -5.404 9.419 -0.100 1.00 94.88 73 PRO A N 1
ATOM 561 C CA . PRO A 1 73 ? -5.231 9.543 1.356 1.00 94.88 73 PRO A CA 1
ATOM 562 C C . PRO A 1 73 ? -6.142 10.589 2.010 1.00 94.88 73 PRO A C 1
ATOM 564 O O . PRO A 1 73 ? -6.533 10.455 3.164 1.00 94.88 73 PRO A O 1
ATOM 567 N N . ARG A 1 74 ? -6.526 11.621 1.248 1.00 96.50 74 ARG A N 1
ATOM 568 C CA . ARG A 1 74 ? -7.494 12.639 1.682 1.00 96.50 74 ARG A CA 1
ATOM 569 C C . ARG A 1 74 ? -8.853 12.054 2.063 1.00 96.50 74 ARG A C 1
ATOM 571 O O . ARG A 1 74 ? -9.399 12.481 3.068 1.00 96.50 74 ARG A O 1
ATOM 578 N N . VAL A 1 75 ? -9.356 11.084 1.303 1.00 96.19 75 VAL A N 1
ATOM 579 C CA . VAL A 1 75 ? -10.644 10.433 1.586 1.00 96.19 75 VAL A CA 1
ATOM 580 C C . VAL A 1 75 ? -10.569 9.682 2.913 1.00 96.19 75 VAL A C 1
ATOM 582 O O . VAL A 1 75 ? -11.456 9.805 3.745 1.00 96.19 75 VAL A O 1
ATOM 585 N N . LEU A 1 76 ? -9.468 8.965 3.150 1.00 96.12 76 LEU A N 1
ATOM 586 C CA . LEU A 1 76 ? -9.242 8.227 4.396 1.00 96.12 76 LEU A CA 1
ATOM 587 C C . LEU A 1 76 ? -9.120 9.157 5.607 1.00 96.12 76 LEU A C 1
ATOM 589 O O . LEU A 1 76 ? -9.627 8.831 6.674 1.00 96.12 76 LEU A O 1
ATOM 593 N N . ARG A 1 77 ? -8.481 10.322 5.434 1.00 97.25 77 ARG A N 1
ATOM 594 C CA . ARG A 1 77 ? -8.396 11.354 6.474 1.00 97.25 77 ARG A CA 1
ATOM 595 C C . ARG A 1 77 ? -9.759 11.970 6.786 1.00 97.25 77 ARG A C 1
ATOM 597 O O . ARG A 1 77 ? -10.076 12.178 7.947 1.00 97.25 77 ARG A O 1
ATOM 604 N N . GLU A 1 78 ? -10.552 12.277 5.760 1.00 97.38 78 GLU A N 1
ATOM 605 C CA . GLU A 1 78 ? -11.896 12.850 5.926 1.00 97.38 78 GLU A CA 1
ATOM 606 C C . GLU A 1 78 ? -12.879 11.846 6.554 1.00 97.38 78 GLU A C 1
ATOM 608 O O . GLU A 1 78 ? -13.779 12.254 7.277 1.00 97.38 78 GLU A O 1
ATOM 613 N N . LEU A 1 79 ? -12.673 10.542 6.339 1.00 97.38 79 LEU A N 1
ATOM 614 C CA . LEU A 1 79 ? -13.469 9.453 6.918 1.00 97.38 79 LEU A CA 1
ATOM 615 C C . LEU A 1 79 ? -12.793 8.790 8.132 1.00 97.38 79 LEU A C 1
ATOM 617 O O . LEU A 1 79 ? -13.104 7.645 8.459 1.00 97.38 79 LEU A O 1
ATOM 621 N N . ALA A 1 80 ? -11.852 9.470 8.793 1.00 97.56 80 ALA A N 1
ATOM 622 C CA . ALA A 1 80 ? -11.039 8.870 9.852 1.00 97.56 80 ALA A CA 1
ATOM 623 C C . ALA A 1 80 ? -11.876 8.309 11.013 1.00 97.56 80 ALA A C 1
ATOM 625 O O . ALA A 1 80 ? -11.571 7.231 11.518 1.00 97.56 80 ALA A O 1
ATOM 626 N N . GLU A 1 81 ? -12.931 9.017 11.420 1.00 97.56 81 GLU A N 1
ATOM 627 C CA . GLU A 1 81 ? -13.836 8.597 12.501 1.00 97.56 81 GLU A CA 1
ATOM 628 C C . GLU A 1 81 ? -14.573 7.300 12.146 1.00 97.56 81 GLU A C 1
ATOM 630 O O . GLU A 1 81 ? -14.554 6.344 12.916 1.00 97.56 81 GLU A O 1
ATOM 635 N N . GLU A 1 82 ? -15.115 7.218 10.932 1.00 98.06 82 GLU A N 1
ATOM 636 C CA . GLU A 1 82 ? -15.869 6.052 10.456 1.00 98.06 82 GLU A CA 1
ATOM 637 C C . GLU A 1 82 ? -14.974 4.829 10.201 1.00 98.06 82 GLU A C 1
ATOM 639 O O . GLU A 1 82 ? -15.392 3.680 10.357 1.00 98.06 82 GLU A O 1
ATOM 644 N N . LEU A 1 83 ? -13.725 5.061 9.786 1.00 97.56 83 LEU A N 1
ATOM 645 C CA . LEU A 1 83 ? -12.791 4.003 9.403 1.00 97.56 83 LEU A CA 1
ATOM 646 C C . LEU A 1 83 ? -11.937 3.487 10.562 1.00 97.56 83 LEU A C 1
ATOM 648 O O . LEU A 1 83 ? -11.421 2.371 10.472 1.00 97.56 83 LEU A O 1
ATOM 652 N N . ALA A 1 84 ? -11.780 4.256 11.641 1.00 97.81 84 ALA A N 1
ATOM 653 C CA . ALA A 1 84 ? -10.897 3.897 12.746 1.00 97.81 84 ALA A CA 1
ATOM 654 C C . ALA A 1 84 ? -11.267 2.549 13.374 1.00 97.81 84 ALA A C 1
ATOM 656 O O . ALA A 1 84 ? -10.411 1.672 13.508 1.00 97.81 84 ALA A O 1
ATOM 657 N N . LYS A 1 85 ? -12.551 2.358 13.692 1.00 97.69 85 LYS A N 1
ATOM 658 C CA . LYS A 1 85 ? -13.061 1.129 14.303 1.00 97.69 85 LYS A CA 1
ATOM 659 C C . LYS A 1 85 ? -12.916 -0.116 13.423 1.00 97.69 85 LYS A C 1
ATOM 661 O O . LYS A 1 85 ? -12.368 -1.111 13.894 1.00 97.69 85 LYS A O 1
ATOM 666 N N . PRO A 1 86 ? -13.390 -0.138 12.161 1.00 97.69 86 PRO A N 1
ATOM 667 C CA . PRO A 1 86 ? -13.221 -1.326 11.330 1.00 97.69 86 PRO A CA 1
ATOM 668 C C . PRO A 1 86 ? -11.741 -1.632 11.063 1.00 97.69 86 PRO A C 1
ATOM 670 O O . PRO A 1 86 ? -11.357 -2.801 11.070 1.00 97.69 86 PRO A O 1
ATOM 673 N N . LEU A 1 87 ? -10.892 -0.613 10.884 1.00 97.19 87 LEU A N 1
ATOM 674 C CA . LEU A 1 87 ? -9.460 -0.828 10.670 1.00 97.19 87 LEU A CA 1
ATOM 675 C C . LEU A 1 87 ? -8.746 -1.351 11.919 1.00 97.19 87 LEU A C 1
ATOM 677 O O . LEU A 1 87 ? -7.911 -2.240 11.779 1.00 97.19 87 LEU A O 1
ATOM 681 N N . SER A 1 88 ? -9.085 -0.883 13.125 1.00 97.19 88 SER A N 1
ATOM 682 C CA . SER A 1 88 ? -8.486 -1.406 14.363 1.00 97.19 88 SER A CA 1
ATOM 683 C C . SER A 1 88 ? -8.789 -2.893 14.560 1.00 97.19 88 SER A C 1
ATOM 685 O O . SER A 1 88 ? -7.891 -3.661 14.905 1.00 97.19 88 SER A O 1
ATOM 687 N N . ILE A 1 89 ? -10.013 -3.326 14.240 1.00 97.19 89 ILE A N 1
ATOM 688 C CA . ILE A 1 89 ? -10.406 -4.741 14.271 1.00 97.19 89 ILE A CA 1
ATOM 689 C C . ILE A 1 89 ? -9.577 -5.551 13.269 1.00 97.19 89 ILE A C 1
ATOM 691 O O . ILE A 1 89 ? -9.046 -6.601 13.631 1.00 97.19 89 ILE A O 1
ATOM 695 N N . ILE A 1 90 ? -9.435 -5.067 12.029 1.00 96.75 90 ILE A N 1
ATOM 696 C CA . ILE A 1 90 ? -8.644 -5.757 11.000 1.00 96.75 90 ILE A CA 1
ATOM 697 C C . ILE A 1 90 ? -7.179 -5.845 11.431 1.00 96.75 90 ILE A C 1
ATOM 699 O O . ILE A 1 90 ? -6.619 -6.934 11.410 1.00 96.75 90 ILE A O 1
ATOM 703 N N . TYR A 1 91 ? -6.565 -4.748 11.881 1.00 96.19 91 TYR A N 1
ATOM 704 C CA . TYR A 1 91 ? -5.175 -4.759 12.340 1.00 96.19 91 TYR A CA 1
ATOM 705 C C . TYR A 1 91 ? -4.968 -5.712 13.517 1.00 96.19 91 TYR A C 1
ATOM 707 O O . TYR A 1 91 ? -3.967 -6.427 13.554 1.00 96.19 91 TYR A O 1
ATOM 715 N N . GLN A 1 92 ? -5.912 -5.758 14.461 1.00 95.81 92 GLN A N 1
ATOM 716 C CA . GLN A 1 92 ? -5.831 -6.666 15.600 1.00 95.81 92 GLN A CA 1
ATOM 717 C C . GLN A 1 92 ? -5.855 -8.125 15.141 1.00 95.81 92 GLN A C 1
ATOM 719 O O . GLN A 1 92 ? -5.048 -8.926 15.611 1.00 95.81 92 GLN A O 1
ATOM 724 N N . GLN A 1 93 ? -6.761 -8.471 14.223 1.00 95.19 93 GLN A N 1
ATOM 725 C CA . GLN A 1 93 ? -6.825 -9.815 13.647 1.00 95.19 93 GLN A CA 1
ATOM 726 C C . GLN A 1 93 ? -5.552 -10.146 12.875 1.00 95.19 93 GLN A C 1
ATOM 728 O O . GLN A 1 93 ? -5.003 -11.234 13.046 1.00 95.19 93 GLN A O 1
ATOM 733 N N . SER A 1 94 ? -5.031 -9.195 12.101 1.00 95.31 94 SER A N 1
ATOM 734 C CA . SER A 1 94 ? -3.795 -9.394 11.357 1.00 95.31 94 SER A CA 1
ATOM 735 C C . SER A 1 94 ? -2.597 -9.640 12.272 1.00 95.31 94 SER A C 1
ATOM 737 O O . SER A 1 94 ? -1.769 -10.505 12.002 1.00 95.31 94 SER A O 1
ATOM 739 N N . TRP A 1 95 ? -2.521 -8.931 13.401 1.00 93.19 95 TRP A N 1
ATOM 740 C CA . TRP A 1 95 ? -1.481 -9.153 14.405 1.00 93.19 95 TRP A CA 1
ATOM 741 C C . TRP A 1 95 ? -1.581 -10.538 15.057 1.00 93.19 95 TRP A C 1
ATOM 743 O O . TRP A 1 95 ? -0.570 -11.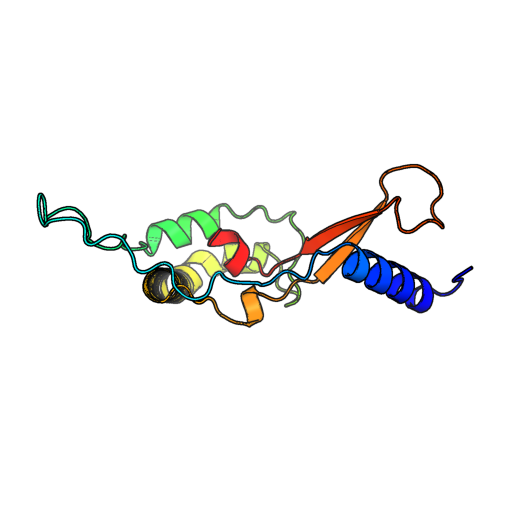201 15.265 1.00 93.19 95 TRP A O 1
ATOM 753 N N . LEU A 1 96 ? -2.798 -10.982 15.389 1.00 93.56 96 LEU A N 1
ATOM 754 C CA . LEU A 1 96 ? -3.027 -12.267 16.058 1.00 93.56 96 LEU A CA 1
ATOM 755 C C . LEU A 1 96 ? -2.795 -13.470 15.137 1.00 93.56 96 LEU A C 1
ATOM 757 O O . LEU A 1 96 ? -2.326 -14.507 15.598 1.00 93.56 96 LEU A O 1
ATOM 761 N N . THR A 1 97 ? -3.147 -13.342 13.859 1.00 94.12 97 THR A N 1
ATOM 762 C CA . THR A 1 97 ? -3.057 -14.431 12.871 1.00 94.12 97 THR A CA 1
ATOM 763 C C . THR A 1 97 ? -1.731 -14.444 12.116 1.00 94.12 97 THR A C 1
ATOM 765 O O . THR A 1 97 ? -1.340 -15.482 11.591 1.00 94.12 97 THR A O 1
ATOM 768 N N . GLY A 1 98 ? -1.030 -13.307 12.055 1.00 93.38 98 GLY A N 1
ATOM 769 C CA . GLY A 1 98 ? 0.123 -13.121 11.174 1.00 93.38 98 GLY A CA 1
ATOM 770 C C . GLY A 1 98 ? -0.255 -12.976 9.695 1.00 93.38 98 GLY A C 1
ATOM 771 O O . GLY A 1 98 ? 0.629 -12.928 8.840 1.00 93.38 98 GLY A O 1
ATOM 772 N N . GLU A 1 99 ? -1.548 -12.896 9.379 1.00 94.12 99 GLU A N 1
ATOM 773 C CA . GLU A 1 99 ? -2.067 -12.743 8.022 1.00 94.12 99 GLU A CA 1
ATOM 774 C C . GLU A 1 99 ? -2.584 -11.319 7.808 1.00 94.12 99 GLU A C 1
ATOM 776 O O . GLU A 1 99 ? -3.021 -10.658 8.737 1.00 94.12 99 GLU A O 1
ATOM 781 N N . VAL A 1 100 ? -2.549 -10.813 6.578 1.00 94.56 100 VAL A N 1
ATOM 782 C CA . VAL A 1 100 ? -3.138 -9.509 6.229 1.00 94.56 100 VAL A CA 1
ATOM 783 C C . VAL A 1 100 ? -4.129 -9.700 5.086 1.00 94.56 100 VAL A C 1
ATOM 785 O O . VAL A 1 100 ? -3.966 -10.645 4.311 1.00 94.56 100 VAL A O 1
ATOM 788 N N . PRO A 1 101 ? -5.121 -8.805 4.917 1.00 94.06 101 PRO A N 1
ATOM 789 C CA . PRO A 1 101 ? -6.010 -8.855 3.763 1.00 94.06 101 PRO A CA 1
ATOM 790 C C . PRO A 1 101 ? -5.225 -8.959 2.452 1.00 94.06 101 PRO A C 1
ATOM 792 O O . PRO A 1 101 ? -4.276 -8.203 2.236 1.00 94.06 101 PRO A O 1
ATOM 795 N N . ASP A 1 102 ? -5.643 -9.846 1.546 1.00 91.56 102 ASP A N 1
ATOM 796 C CA . ASP A 1 102 ? -4.923 -10.081 0.285 1.00 91.56 102 ASP A CA 1
ATOM 797 C C . ASP A 1 102 ? -4.725 -8.805 -0.530 1.00 91.56 102 ASP A C 1
ATOM 799 O O . ASP A 1 102 ? -3.653 -8.572 -1.087 1.00 91.56 102 ASP A O 1
ATOM 803 N N . ASN A 1 103 ? -5.719 -7.919 -0.514 1.00 89.75 103 ASN A N 1
ATOM 804 C CA . ASN A 1 103 ? -5.635 -6.628 -1.183 1.00 89.75 103 ASN A CA 1
ATOM 805 C C . ASN A 1 103 ? -4.457 -5.779 -0.675 1.00 89.75 103 ASN A C 1
ATOM 807 O O . ASN A 1 103 ? -3.865 -5.038 -1.453 1.00 89.75 103 ASN A O 1
ATOM 811 N N . TRP A 1 104 ? -4.075 -5.888 0.603 1.00 90.69 104 TRP A N 1
ATOM 812 C CA . TRP A 1 104 ? -2.956 -5.129 1.181 1.00 90.69 104 TRP A CA 1
ATOM 813 C C . TRP A 1 104 ? -1.589 -5.677 0.759 1.00 90.69 104 TRP A C 1
ATOM 815 O O . TRP A 1 104 ? -0.590 -4.964 0.853 1.00 90.69 104 TRP A O 1
ATOM 825 N N . ARG A 1 105 ? -1.543 -6.913 0.247 1.00 88.75 105 ARG A N 1
ATOM 826 C CA . ARG A 1 105 ? -0.345 -7.528 -0.347 1.00 88.75 105 ARG A CA 1
ATOM 827 C C . ARG A 1 105 ? -0.143 -7.107 -1.804 1.00 88.75 105 ARG A C 1
ATOM 829 O O . ARG A 1 105 ? 0.914 -7.374 -2.374 1.00 88.75 105 ARG A O 1
ATOM 836 N N . LEU A 1 106 ? -1.135 -6.451 -2.409 1.00 89.75 106 LEU A N 1
ATOM 837 C CA . LEU A 1 106 ? -1.059 -5.930 -3.768 1.00 89.75 106 LEU A CA 1
ATOM 838 C C . LEU A 1 106 ? -0.433 -4.533 -3.781 1.00 89.75 106 LEU A C 1
ATOM 840 O O . LEU A 1 106 ? -0.707 -3.683 -2.932 1.00 89.75 106 LEU A O 1
ATOM 844 N N . ALA A 1 107 ? 0.393 -4.281 -4.793 1.00 90.69 107 ALA A N 1
ATOM 845 C CA . ALA A 1 107 ? 0.989 -2.977 -5.026 1.00 90.69 107 ALA A CA 1
ATOM 846 C C . ALA A 1 107 ? 1.143 -2.704 -6.521 1.00 90.69 107 ALA A C 1
ATOM 848 O O . ALA A 1 107 ? 1.432 -3.612 -7.301 1.00 90.69 107 ALA A O 1
ATOM 849 N N . ASN A 1 108 ? 1.020 -1.436 -6.909 1.00 90.31 108 ASN A N 1
ATOM 850 C CA . ASN A 1 108 ? 1.443 -0.998 -8.232 1.00 90.31 108 ASN A CA 1
ATOM 851 C C . ASN A 1 108 ? 2.949 -0.712 -8.198 1.00 90.31 108 ASN A C 1
ATOM 853 O O . ASN A 1 108 ? 3.402 0.115 -7.406 1.00 90.31 108 ASN A O 1
ATOM 857 N N . VAL A 1 109 ? 3.733 -1.393 -9.034 1.00 90.38 109 VAL A N 1
ATOM 858 C CA . VAL A 1 109 ? 5.191 -1.216 -9.079 1.00 90.38 109 VAL A CA 1
ATOM 859 C C . VAL A 1 109 ? 5.533 -0.135 -10.095 1.00 90.38 109 VAL A C 1
ATOM 861 O O . VAL A 1 109 ? 5.481 -0.353 -11.303 1.00 90.38 109 VAL A O 1
ATOM 864 N N . MET A 1 110 ? 5.912 1.041 -9.599 1.00 90.19 110 MET A N 1
ATOM 865 C CA . MET A 1 110 ? 6.301 2.173 -10.431 1.00 90.19 110 MET A CA 1
ATOM 866 C C . MET A 1 110 ? 7.818 2.204 -10.667 1.00 90.19 110 MET A C 1
ATOM 868 O O . MET A 1 110 ? 8.588 2.222 -9.702 1.00 90.19 110 MET A O 1
ATOM 872 N N . PRO A 1 111 ? 8.277 2.256 -11.931 1.00 92.94 111 PRO A N 1
ATOM 873 C CA . PRO A 1 111 ? 9.688 2.426 -12.249 1.00 92.94 111 PRO A CA 1
ATOM 874 C C . PRO A 1 111 ? 10.114 3.891 -12.059 1.00 92.94 111 PRO A C 1
ATOM 876 O O . PRO A 1 111 ? 9.633 4.786 -12.751 1.00 92.94 111 PRO A O 1
ATOM 879 N N . ILE A 1 112 ? 11.069 4.145 -11.161 1.00 93.81 112 ILE A N 1
ATOM 880 C CA . ILE A 1 112 ? 11.684 5.467 -10.972 1.00 93.81 112 ILE A CA 1
ATOM 881 C C . ILE A 1 112 ? 13.084 5.470 -11.572 1.00 93.81 112 ILE A C 1
ATOM 883 O O . ILE A 1 112 ? 13.975 4.756 -11.109 1.00 93.81 112 ILE A O 1
ATOM 887 N N . TYR A 1 113 ? 13.290 6.299 -12.590 1.00 94.94 113 TYR A N 1
ATOM 888 C CA . TYR A 1 113 ? 14.600 6.474 -13.209 1.00 94.94 113 TYR A CA 1
ATOM 889 C C . TYR A 1 113 ? 15.624 7.017 -12.198 1.00 94.94 113 TYR A C 1
ATOM 891 O O . TYR A 1 113 ? 15.362 8.002 -11.509 1.00 94.94 113 TYR A O 1
ATOM 899 N N . LYS A 1 114 ? 16.800 6.379 -12.116 1.00 93.19 114 LYS A N 1
ATOM 900 C CA . LYS A 1 114 ? 17.918 6.819 -11.269 1.00 93.19 114 LYS A CA 1
ATOM 901 C C . LYS A 1 114 ? 18.885 7.725 -12.038 1.00 93.19 114 LYS A C 1
ATOM 903 O O . LYS A 1 114 ? 18.993 8.906 -11.736 1.00 93.19 114 LYS A O 1
ATOM 908 N N . LYS A 1 115 ? 19.667 7.135 -12.951 1.00 93.50 115 LYS A N 1
ATOM 909 C CA . LYS A 1 115 ? 20.781 7.740 -13.707 1.00 93.50 115 LYS A CA 1
ATOM 910 C C . LYS A 1 115 ? 21.244 6.773 -14.802 1.00 93.50 115 LYS A C 1
ATOM 912 O O . LYS A 1 115 ? 20.974 5.590 -14.670 1.00 93.50 115 LYS A O 1
ATOM 917 N N . GLY A 1 116 ? 22.010 7.235 -15.791 1.00 95.19 116 GLY A N 1
ATOM 918 C CA . GLY A 1 116 ? 22.562 6.387 -16.856 1.00 95.19 116 GLY A CA 1
ATOM 919 C C . GLY A 1 116 ? 21.771 6.473 -18.162 1.00 95.19 116 GLY A C 1
ATOM 920 O O . GLY A 1 116 ? 21.282 7.539 -18.527 1.00 95.19 116 GLY A O 1
ATOM 921 N N . GLN A 1 117 ? 21.678 5.365 -18.893 1.00 94.62 117 GLN A N 1
ATOM 922 C CA . GLN A 1 117 ? 20.890 5.299 -20.125 1.00 94.62 117 GLN A CA 1
ATOM 923 C C . GLN A 1 117 ? 19.434 4.961 -19.791 1.00 94.62 117 GLN A C 1
ATOM 925 O O . GLN A 1 117 ? 19.173 4.024 -19.038 1.00 94.62 117 GLN A O 1
ATOM 930 N N . LYS A 1 118 ? 18.480 5.714 -20.354 1.00 92.19 118 LYS A N 1
ATOM 931 C CA . LYS A 1 118 ? 17.038 5.509 -20.111 1.00 92.19 118 LYS A CA 1
ATOM 932 C C . LYS A 1 118 ? 16.485 4.226 -20.741 1.00 92.19 118 LYS A C 1
ATOM 934 O O . LYS A 1 118 ? 15.441 3.752 -20.316 1.00 92.19 118 LYS A O 1
ATOM 939 N N . ASP A 1 119 ? 17.188 3.660 -21.714 1.00 91.94 119 ASP A N 1
ATOM 940 C CA . ASP A 1 119 ? 16.753 2.433 -22.390 1.00 91.94 119 ASP A CA 1
ATOM 941 C C . ASP A 1 119 ? 17.215 1.161 -21.659 1.00 91.94 119 ASP A C 1
ATOM 943 O O . ASP A 1 119 ? 16.802 0.058 -22.011 1.00 91.94 119 ASP A O 1
ATOM 947 N N . ASP A 1 120 ? 18.060 1.311 -20.635 1.00 93.44 120 ASP A N 1
ATOM 948 C CA . ASP A 1 120 ? 18.542 0.217 -19.799 1.00 93.44 120 ASP A CA 1
ATOM 949 C C . ASP A 1 120 ? 17.663 0.088 -18.534 1.00 93.44 120 ASP A C 1
ATOM 951 O O . ASP A 1 120 ? 17.640 1.002 -17.699 1.00 93.44 120 ASP A O 1
ATOM 955 N N . PRO A 1 121 ? 16.945 -1.039 -18.350 1.00 92.62 121 PRO A N 1
ATOM 956 C CA . PRO A 1 121 ? 16.061 -1.241 -17.204 1.00 92.62 121 PRO A CA 1
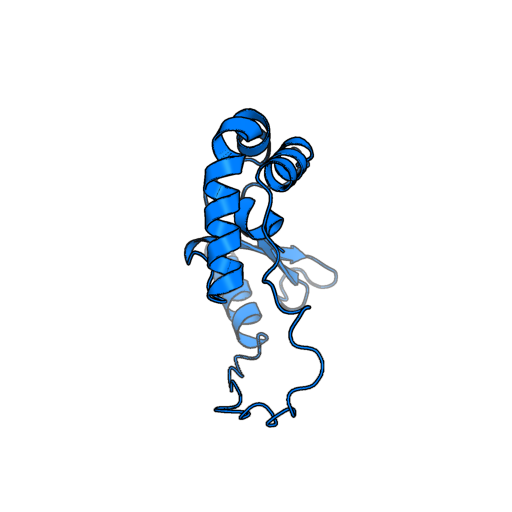ATOM 957 C C . PRO A 1 121 ? 16.810 -1.294 -15.859 1.00 92.62 121 PRO A C 1
ATOM 959 O O . PRO A 1 121 ? 16.219 -0.973 -14.824 1.00 92.62 121 PRO A O 1
ATOM 962 N N . GLY A 1 122 ? 18.117 -1.594 -15.853 1.00 93.94 122 GLY A N 1
ATOM 963 C CA . GLY A 1 122 ? 18.967 -1.555 -14.656 1.00 93.94 122 GLY A CA 1
ATOM 964 C C . GLY A 1 122 ? 19.108 -0.158 -14.042 1.00 93.94 122 GLY A C 1
ATOM 965 O O . GLY A 1 122 ? 19.404 -0.011 -12.851 1.00 93.94 122 GLY A O 1
ATOM 966 N N . ASN A 1 123 ? 18.810 0.882 -14.822 1.00 96.06 123 ASN A N 1
ATOM 967 C CA . ASN A 1 123 ? 18.871 2.275 -14.394 1.00 96.06 123 ASN A CA 1
ATOM 968 C C . ASN A 1 123 ? 17.592 2.769 -13.696 1.00 96.06 123 ASN A C 1
ATOM 970 O O . ASN A 1 123 ? 17.496 3.954 -13.361 1.00 96.06 123 ASN A O 1
ATOM 974 N N . TYR A 1 124 ? 16.635 1.881 -13.406 1.00 95.69 124 TYR A N 1
ATOM 975 C CA . TYR A 1 124 ? 15.385 2.189 -12.704 1.00 95.69 124 TYR A CA 1
ATOM 976 C C . TYR A 1 124 ? 15.323 1.532 -11.311 1.00 95.69 124 TYR A C 1
ATOM 978 O O . TYR A 1 124 ? 15.940 0.502 -11.046 1.00 95.69 124 TYR A O 1
ATOM 986 N N . ARG A 1 125 ? 14.603 2.153 -10.368 1.00 92.56 125 ARG A N 1
ATOM 987 C CA . ARG A 1 125 ? 14.190 1.548 -9.084 1.00 92.56 125 ARG A CA 1
ATOM 988 C C . ARG A 1 125 ? 12.734 1.112 -9.195 1.00 92.56 125 ARG A C 1
ATOM 990 O O . ARG A 1 125 ? 11.931 1.958 -9.584 1.00 92.56 125 ARG A O 1
ATOM 997 N N . PRO A 1 126 ? 12.369 -0.114 -8.793 1.00 93.50 126 PRO A N 1
ATOM 998 C CA . PRO A 1 126 ? 10.976 -0.417 -8.509 1.00 93.50 126 PRO A CA 1
ATOM 999 C C . PRO A 1 126 ? 10.561 0.280 -7.205 1.00 93.50 126 PRO A C 1
ATOM 1001 O O . PRO A 1 126 ? 11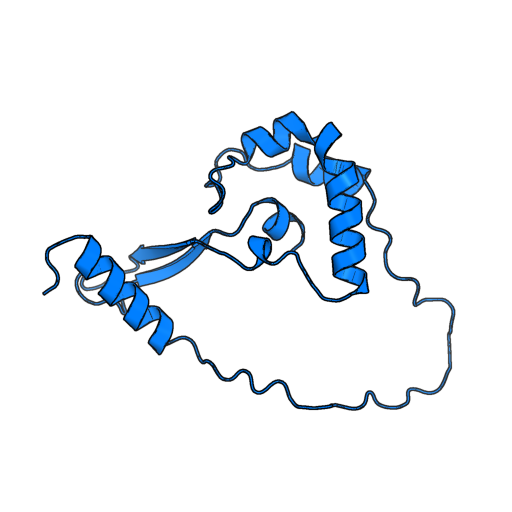.256 0.174 -6.194 1.00 93.50 126 PRO A O 1
ATOM 1004 N N . VAL A 1 127 ? 9.438 0.996 -7.226 1.00 91.19 127 VAL A N 1
ATOM 1005 C CA . VAL A 1 127 ? 8.774 1.520 -6.026 1.00 91.19 127 VAL A CA 1
ATOM 1006 C C . VAL A 1 127 ? 7.363 0.960 -5.960 1.00 91.19 127 VAL A C 1
ATOM 1008 O O . VAL A 1 127 ? 6.570 1.165 -6.874 1.00 91.19 127 VAL A O 1
ATOM 1011 N N . SER A 1 128 ? 7.053 0.261 -4.871 1.00 89.94 128 SER A N 1
ATOM 1012 C CA . SER A 1 128 ? 5.735 -0.327 -4.635 1.00 89.94 128 SER A CA 1
ATOM 1013 C C . SER A 1 128 ? 4.785 0.704 -4.030 1.00 89.94 128 SER A C 1
ATOM 1015 O O . SER A 1 128 ? 5.012 1.198 -2.925 1.00 89.94 128 SER A O 1
ATOM 1017 N N . LEU A 1 129 ? 3.703 1.012 -4.740 1.00 89.38 129 LEU A N 1
ATOM 1018 C CA . LEU A 1 129 ? 2.563 1.751 -4.210 1.00 89.38 129 LEU A CA 1
ATOM 1019 C C . LEU A 1 129 ? 1.544 0.759 -3.651 1.00 89.38 129 LEU A C 1
ATOM 1021 O O . LEU A 1 129 ? 0.804 0.135 -4.412 1.00 89.38 129 LEU A O 1
ATOM 1025 N N . THR A 1 130 ? 1.544 0.592 -2.332 1.00 90.81 130 THR A N 1
ATOM 1026 C CA . THR A 1 130 ? 0.589 -0.242 -1.592 1.00 90.81 130 THR A CA 1
ATOM 1027 C C . THR A 1 130 ? -0.686 0.531 -1.256 1.00 90.81 130 THR A C 1
ATOM 1029 O O . THR A 1 130 ? -0.741 1.759 -1.373 1.00 90.81 130 THR A O 1
ATOM 1032 N N . LEU A 1 131 ? -1.722 -0.188 -0.822 1.00 92.25 131 LEU A N 1
ATOM 1033 C CA . LEU A 1 131 ? -2.922 0.429 -0.260 1.00 92.25 131 LEU A CA 1
ATOM 1034 C C . LEU A 1 131 ? -2.587 1.205 1.015 1.00 92.25 131 LEU A C 1
ATOM 1036 O O . LEU A 1 131 ? -1.818 0.741 1.859 1.00 92.25 131 LEU A O 1
ATOM 1040 N N . VAL A 1 132 ? -3.202 2.378 1.169 1.00 91.44 132 VAL A N 1
ATOM 1041 C CA . VAL A 1 132 ? -2.922 3.279 2.293 1.00 91.44 132 VAL A CA 1
ATOM 1042 C C . VAL A 1 132 ? -3.215 2.614 3.649 1.00 91.44 132 VAL A C 1
ATOM 1044 O O . VAL A 1 132 ? -2.340 2.706 4.505 1.00 91.44 132 VAL A O 1
ATOM 1047 N N . PRO A 1 133 ? -4.324 1.867 3.861 1.00 91.88 133 PRO A N 1
ATOM 1048 C CA . PRO A 1 133 ? -4.530 1.133 5.115 1.00 91.88 133 PRO A CA 1
ATOM 1049 C C . PRO A 1 133 ? -3.422 0.116 5.423 1.00 91.88 133 PRO A C 1
ATOM 1051 O O . PRO A 1 133 ? -2.894 0.089 6.529 1.00 91.88 133 PRO A O 1
ATOM 1054 N N . GLY A 1 134 ? -2.981 -0.656 4.423 1.00 90.81 134 GLY A N 1
ATOM 1055 C CA . GLY A 1 134 ? -1.870 -1.598 4.600 1.00 90.81 134 GLY A CA 1
ATOM 1056 C C . GLY A 1 134 ? -0.551 -0.904 4.958 1.00 90.81 134 GLY A C 1
ATOM 1057 O O . GLY A 1 134 ? 0.255 -1.453 5.700 1.00 90.81 134 GLY A O 1
ATOM 1058 N N . LYS A 1 135 ? -0.349 0.328 4.478 1.00 88.69 135 LYS A N 1
ATOM 1059 C CA . LYS A 1 135 ? 0.813 1.155 4.816 1.00 88.69 135 LYS A CA 1
ATOM 1060 C C . LYS A 1 135 ? 0.743 1.769 6.217 1.00 88.69 135 LYS A C 1
ATOM 1062 O O . LYS A 1 135 ? 1.789 2.012 6.796 1.00 88.69 135 LYS A O 1
ATOM 1067 N N . ILE A 1 136 ? -0.454 2.033 6.743 1.00 90.44 136 ILE A N 1
ATOM 1068 C CA . ILE A 1 136 ? -0.650 2.517 8.122 1.00 90.44 136 ILE A CA 1
ATOM 1069 C C . ILE A 1 136 ? -0.315 1.418 9.140 1.00 90.44 136 ILE A C 1
ATOM 1071 O O . ILE A 1 136 ? 0.121 1.728 10.242 1.00 90.44 136 ILE A O 1
ATOM 1075 N N . MET A 1 137 ? -0.528 0.149 8.778 1.00 88.81 137 MET A N 1
ATOM 1076 C CA . MET A 1 137 ? -0.235 -0.997 9.645 1.00 88.81 137 MET A CA 1
ATOM 1077 C C . MET A 1 137 ? 1.272 -1.279 9.819 1.00 88.81 137 MET A C 1
ATOM 1079 O O . MET A 1 137 ? 1.643 -1.879 10.825 1.00 88.81 137 MET A O 1
ATOM 1083 N N . GLN A 1 138 ? 2.109 -0.918 8.836 1.00 81.12 138 GLN A N 1
ATOM 1084 C CA . GLN A 1 138 ? 3.565 -1.159 8.839 1.00 81.12 138 GLN A CA 1
ATOM 1085 C C . GLN A 1 138 ? 4.3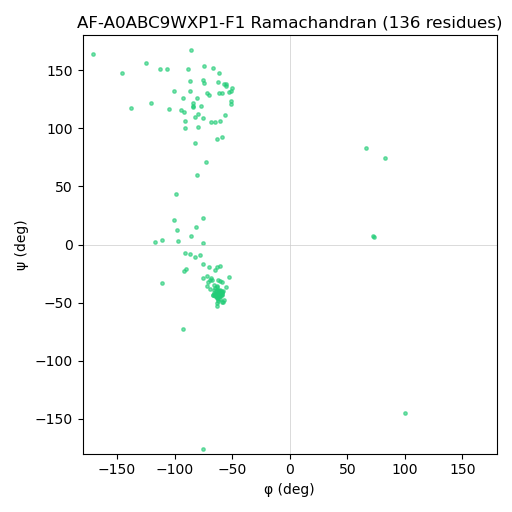15 -0.242 9.803 1.00 81.12 138 GLN A C 1
ATOM 1087 O O . GLN A 1 138 ? 5.251 -0.760 10.451 1.00 81.12 138 GLN A O 1
#

Nearest PDB structures (foldseek):
  8uw3-assembly1_A  TM=7.708E-01  e=3.340E-05  Homo sapiens
  8sxu-assembly1_A  TM=7.350E-01  e=4.074E-04  Homo sapiens
  8c8j-assembly1_A  TM=6.712E-01  e=2.530E-04  Homo sapiens
  8gh6-assembly1_A  TM=7.341E-01  e=1.701E-03  Bombyx mori
  8ibx-assembly1_C  TM=7.669E-01  e=6.307E-03  Bombyx mori

Sequence (138 aa):
MATKDGEKAEVLKAFFASVFNSQTSCPQGIQPPELEDRDREQNKPPIIQEEAVNNLLCHLDTHKSMGPDGIHPRVLRELAEELAKPLSIIYQQSWLTGEVPDNWRLANVMPIYKKGQKDDPGNYRPVSLTLVPGKIMQ

pLDDT: mean 85.52, std 16.7, range [38.56, 98.06]

Solvent-accessible surface area (backbone atoms only — not comparable to full-atom values): 8506 Å² total; per-residue (Å²): 131,70,85,50,69,69,52,44,50,50,52,43,51,53,50,57,56,71,74,48,81,80,77,76,70,68,76,82,75,77,75,74,78,88,72,78,94,76,80,92,84,73,84,70,78,83,80,60,48,38,67,60,42,24,52,53,29,61,65,48,64,60,85,50,80,46,18,77,83,67,55,44,42,49,58,49,30,77,40,13,80,78,44,13,55,63,48,22,53,50,52,40,50,24,67,76,69,74,49,73,64,70,71,47,76,42,55,46,72,44,78,42,80,73,62,84,58,88,88,44,65,85,29,41,42,83,42,72,34,43,28,62,70,50,61,72,74,109

Organism: Grus japonensis (NCBI:txid30415)

Radius of gyration: 20.4 Å; Cα contacts (8 Å, |Δi|>4): 132; chains: 1; bounding box: 38×41×63 Å

Secondary structure (DSSP, 8-state):
---SHHHHHHHHHHHHHHHS-------S--PPP------TTS-PPP---HHHHHHHHHT--TTSPP-TT---HHHHHHTHHHHHHHHHHHHHHHHHHS---GGGG-EEEEEEE-SS-TT-GGGEEEEEEE-HHHHHH-